Protein AF-A0A1F1A353-F1 (a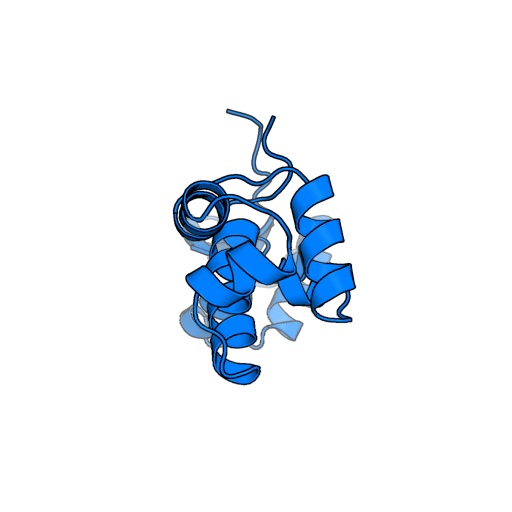fdb_monomer_lite)

Foldseek 3Di:
DAPADQLLLVQLLVLVVVLCVVVVHDLVRVCVVLVHDSVVSVCSNPPSGDDVVVLVSVCVVSVHDSCSNRPDCLQFWKKFKFFQNHTDDIGGLVVVCVVVVHDSVLVVVQQVCVVVVHHSDRMHIGTDDPDDD

Secondary structure (DSSP, 8-state):
--SS-HHHHHHHHHHHHHHHHHTT--HHHHHHHTT--HHHHHHHHH-S---HHHHHHHHHHHT--HHHHH--TTTS-EEEEEETTEEEEEEEHHHHHHHHT--HHHHHHHHHHHHTT--BTTEEEEE------

pLDDT: mean 91.04, std 9.29, range [36.81, 97.56]

Structure (mmCIF, N/CA/C/O backbone):
data_AF-A0A1F1A353-F1
#
_entry.id   AF-A0A1F1A353-F1
#
loop_
_atom_site.group_PDB
_atom_site.id
_atom_site.type_symbol
_atom_site.label_atom_id
_atom_site.label_alt_id
_atom_site.label_comp_id
_atom_site.label_asym_id
_atom_site.label_entity_id
_atom_site.label_seq_id
_atom_site.pdbx_PDB_ins_code
_atom_site.Cartn_x
_atom_site.Cartn_y
_atom_site.Cartn_z
_atom_site.occupancy
_atom_site.B_iso_or_equiv
_atom_site.auth_seq_id
_atom_site.auth_comp_id
_atom_site.auth_asym_id
_atom_site.auth_atom_id
_atom_site.pdbx_PDB_model_num
ATOM 1 N N . MET A 1 1 ? 13.905 0.702 11.437 1.00 52.75 1 MET A N 1
ATOM 2 C CA . MET A 1 1 ? 13.445 -0.251 10.413 1.00 52.75 1 MET A CA 1
ATOM 3 C C . MET A 1 1 ? 11.958 -0.010 10.235 1.00 52.75 1 MET A C 1
ATOM 5 O O . MET A 1 1 ? 11.247 -0.088 11.230 1.00 52.75 1 MET A O 1
ATOM 9 N N . ARG A 1 2 ? 11.515 0.405 9.045 1.00 66.44 2 ARG A N 1
ATOM 10 C CA . ARG A 1 2 ? 10.081 0.568 8.761 1.00 66.44 2 ARG A CA 1
ATOM 11 C C . ARG A 1 2 ? 9.497 -0.809 8.464 1.00 66.44 2 ARG A C 1
ATOM 13 O O . ARG A 1 2 ? 10.125 -1.580 7.747 1.00 66.44 2 ARG A O 1
ATOM 20 N N . HIS A 1 3 ? 8.332 -1.123 9.025 1.00 82.44 3 HIS A N 1
ATOM 21 C CA . HIS A 1 3 ? 7.685 -2.421 8.790 1.00 82.44 3 HIS A CA 1
ATOM 22 C C . HIS A 1 3 ? 6.896 -2.463 7.479 1.00 82.44 3 HIS A C 1
ATOM 24 O O . HIS A 1 3 ? 6.688 -3.539 6.923 1.00 82.44 3 HIS A O 1
ATOM 30 N N . TYR A 1 4 ? 6.479 -1.297 6.992 1.00 89.31 4 TYR A N 1
ATOM 31 C CA . TYR A 1 4 ? 5.654 -1.143 5.803 1.00 89.31 4 TYR A CA 1
ATOM 32 C C . TYR A 1 4 ? 6.266 -0.111 4.860 1.00 89.31 4 TYR A C 1
ATOM 34 O O . TYR A 1 4 ? 6.910 0.846 5.303 1.00 89.31 4 TYR A O 1
ATOM 42 N N . THR A 1 5 ? 6.050 -0.298 3.558 1.00 90.31 5 THR A N 1
ATOM 43 C CA . THR A 1 5 ? 6.514 0.660 2.547 1.00 90.31 5 THR A CA 1
ATOM 44 C C . THR A 1 5 ? 5.731 1.964 2.632 1.00 90.31 5 THR A C 1
ATOM 46 O O . THR A 1 5 ? 4.629 2.027 3.194 1.00 90.31 5 THR A O 1
ATOM 49 N N . LYS A 1 6 ? 6.254 3.019 2.003 1.00 90.25 6 LYS A N 1
ATOM 50 C CA . LYS A 1 6 ? 5.532 4.295 1.919 1.00 90.25 6 LYS A CA 1
ATOM 51 C C . LYS A 1 6 ? 4.145 4.122 1.285 1.00 90.25 6 LYS A C 1
ATOM 53 O O . LYS A 1 6 ? 3.163 4.639 1.812 1.00 90.25 6 LYS A O 1
ATOM 58 N N . ASN A 1 7 ? 4.049 3.353 0.201 1.00 91.19 7 ASN A N 1
ATOM 59 C CA . ASN A 1 7 ? 2.780 3.136 -0.499 1.00 91.19 7 ASN A CA 1
ATOM 60 C C . ASN A 1 7 ? 1.769 2.361 0.361 1.00 91.19 7 ASN A C 1
ATOM 62 O O . ASN A 1 7 ? 0.574 2.656 0.312 1.00 91.19 7 ASN A O 1
ATOM 66 N N . GLN A 1 8 ? 2.230 1.419 1.191 1.00 93.94 8 GLN A N 1
ATOM 67 C CA . GLN A 1 8 ? 1.366 0.750 2.168 1.00 93.94 8 GLN A CA 1
ATOM 68 C C . GLN A 1 8 ? 0.873 1.716 3.249 1.00 93.94 8 GLN A C 1
ATOM 70 O O . GLN A 1 8 ? -0.298 1.670 3.612 1.00 93.94 8 GLN A O 1
ATOM 75 N N . MET A 1 9 ? 1.719 2.632 3.728 1.00 94.69 9 MET A N 1
ATOM 76 C CA . MET A 1 9 ? 1.309 3.653 4.700 1.00 94.69 9 MET A CA 1
ATOM 77 C C . MET A 1 9 ? 0.346 4.690 4.105 1.00 94.69 9 MET A C 1
ATOM 79 O O . MET A 1 9 ? -0.583 5.138 4.779 1.00 94.69 9 MET A O 1
ATOM 83 N N . ASP A 1 10 ? 0.512 5.053 2.834 1.00 93.38 10 ASP A N 1
ATOM 84 C CA . ASP A 1 10 ? -0.426 5.915 2.110 1.00 93.38 10 ASP A CA 1
ATOM 85 C C . ASP A 1 10 ? -1.792 5.233 1.954 1.00 93.38 10 ASP A C 1
ATOM 87 O O . ASP A 1 10 ? -2.824 5.835 2.274 1.00 93.38 10 ASP A O 1
ATOM 91 N N . HIS A 1 11 ? -1.801 3.959 1.544 1.00 95.12 11 HIS A N 1
ATOM 92 C CA . HIS A 1 11 ? -3.015 3.142 1.458 1.00 95.12 11 HIS A CA 1
ATOM 93 C C . HIS A 1 11 ? -3.683 2.991 2.828 1.00 95.12 11 HIS A C 1
ATOM 95 O O . HIS A 1 11 ? -4.873 3.271 2.960 1.00 95.12 11 HIS A O 1
ATOM 101 N N . PHE A 1 12 ? -2.917 2.635 3.860 1.00 96.94 12 PHE A N 1
ATOM 102 C CA . PHE A 1 12 ? -3.386 2.477 5.236 1.00 96.94 12 PHE A CA 1
ATOM 103 C C . PHE A 1 12 ? -4.136 3.706 5.744 1.00 96.94 12 PHE A C 1
ATOM 105 O O . PHE A 1 12 ? -5.266 3.597 6.223 1.00 96.94 12 PHE A O 1
ATOM 112 N N . ARG A 1 13 ? -3.547 4.897 5.605 1.00 95.62 13 ARG A N 1
ATOM 113 C CA . ARG A 1 13 ? -4.150 6.143 6.100 1.00 95.62 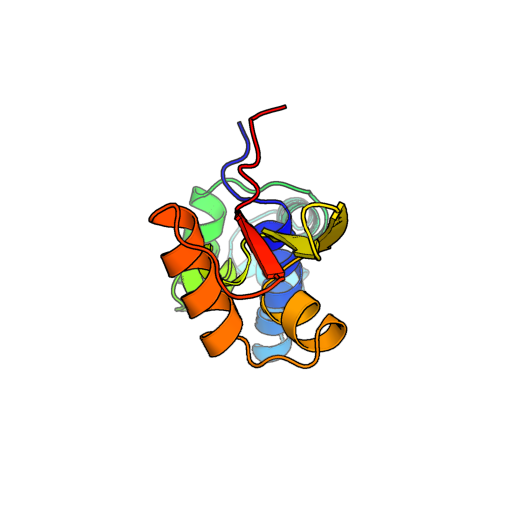13 ARG A CA 1
ATOM 114 C C . ARG A 1 13 ? -5.460 6.471 5.397 1.00 95.62 13 ARG A C 1
ATOM 116 O O . ARG A 1 13 ? -6.380 6.989 6.036 1.00 95.62 13 ARG A O 1
ATOM 123 N N . GLN A 1 14 ? -5.557 6.192 4.098 1.00 95.00 14 GLN A N 1
ATOM 124 C CA . GLN A 1 14 ? -6.798 6.360 3.341 1.00 95.00 14 GLN A CA 1
ATOM 125 C C . GLN A 1 14 ? -7.839 5.323 3.766 1.00 95.00 14 GLN A C 1
ATOM 127 O O . GLN A 1 14 ? -8.977 5.676 4.076 1.00 95.00 14 GLN A O 1
ATOM 132 N N . GLN A 1 15 ? -7.437 4.057 3.848 1.00 96.88 15 GLN A N 1
ATOM 133 C CA . GLN A 1 15 ? -8.332 2.956 4.163 1.00 96.88 15 GLN A CA 1
ATOM 134 C C . GLN A 1 15 ? -8.875 3.039 5.591 1.00 96.88 15 GLN A C 1
ATOM 136 O O . GLN A 1 15 ? -10.073 2.849 5.798 1.00 96.88 15 GLN A O 1
ATOM 141 N N . LEU A 1 16 ? -8.044 3.399 6.572 1.00 96.38 16 LEU A N 1
ATOM 142 C CA . LEU A 1 16 ? -8.478 3.621 7.951 1.00 96.38 16 LEU A CA 1
ATOM 143 C C . LEU A 1 16 ? -9.552 4.714 8.025 1.00 96.38 16 LEU A C 1
ATOM 145 O O . LEU A 1 16 ? -10.566 4.544 8.700 1.00 96.38 16 LEU A O 1
ATOM 149 N N . GLN A 1 17 ? -9.374 5.819 7.295 1.00 94.94 17 GLN A N 1
ATOM 150 C CA . GLN A 1 17 ? -10.379 6.883 7.238 1.00 94.94 17 GLN A CA 1
ATOM 151 C C . GLN A 1 17 ? -11.691 6.402 6.607 1.00 94.94 17 GLN A C 1
ATOM 153 O O . GLN A 1 17 ? -12.761 6.714 7.130 1.00 94.94 17 GLN A O 1
ATOM 158 N N . LEU A 1 18 ? -11.627 5.608 5.536 1.00 95.88 18 LEU A N 1
ATOM 159 C CA . LEU A 1 18 ? -12.817 5.024 4.912 1.00 95.88 18 LEU A CA 1
ATOM 160 C C . LEU A 1 18 ? -13.541 4.047 5.845 1.00 95.88 18 LEU A C 1
ATOM 162 O O . LEU A 1 18 ? -14.767 4.067 5.896 1.00 95.88 18 LEU A O 1
ATOM 166 N N . LEU A 1 19 ? -12.817 3.231 6.613 1.00 96.25 19 LEU A N 1
ATOM 167 C CA . LEU A 1 19 ? -13.404 2.298 7.581 1.00 96.25 19 LEU A CA 1
ATOM 168 C C . LEU A 1 19 ? -14.107 3.027 8.730 1.00 96.25 19 LEU A C 1
ATOM 170 O O . LEU A 1 19 ? -15.226 2.666 9.096 1.00 96.25 19 LEU A O 1
ATOM 174 N N . ILE A 1 20 ? -13.479 4.081 9.263 1.00 94.06 20 ILE A N 1
ATOM 175 C CA . ILE A 1 20 ? -14.071 4.950 10.289 1.00 94.06 20 ILE A CA 1
ATOM 176 C C . ILE A 1 20 ? -15.384 5.552 9.771 1.00 94.06 20 ILE A C 1
ATOM 178 O O . ILE A 1 20 ? -16.427 5.403 10.410 1.00 94.06 20 ILE A O 1
ATOM 182 N N . LEU A 1 21 ? -15.346 6.163 8.582 1.00 95.31 21 LEU A N 1
ATOM 183 C CA . LEU A 1 21 ? -16.520 6.769 7.950 1.00 95.31 21 LEU A CA 1
ATOM 184 C C . LEU A 1 21 ? -17.605 5.731 7.634 1.00 95.31 21 LEU A C 1
ATOM 186 O O . LEU A 1 21 ? -18.776 5.964 7.918 1.00 95.31 21 LEU A O 1
ATOM 190 N N . GLY A 1 22 ? -17.228 4.568 7.099 1.00 94.81 22 GLY A N 1
ATOM 191 C CA . GLY A 1 22 ? -18.150 3.493 6.727 1.00 94.81 22 GLY A CA 1
ATOM 192 C C . GLY A 1 22 ? -18.878 2.864 7.918 1.00 94.81 22 GLY A C 1
ATOM 193 O O . GLY A 1 22 ? -19.989 2.364 7.763 1.00 94.81 22 GLY A O 1
ATOM 194 N N . LYS A 1 23 ? -18.289 2.923 9.118 1.00 93.31 23 LYS A N 1
ATOM 195 C CA . LYS A 1 23 ? -18.935 2.518 10.377 1.00 93.31 23 LYS A CA 1
ATOM 196 C C . LYS A 1 23 ? -19.693 3.662 11.064 1.00 93.31 23 LYS A C 1
ATOM 198 O O . LYS A 1 23 ? -20.260 3.439 12.129 1.00 93.31 23 LYS A O 1
ATOM 203 N N . GLY A 1 24 ? -19.702 4.865 10.485 1.00 94.56 24 GLY A N 1
ATOM 204 C CA . GLY A 1 24 ? -20.325 6.049 11.080 1.00 94.56 24 GLY A CA 1
ATOM 205 C C . GLY A 1 24 ? -19.630 6.529 12.356 1.00 94.56 24 GLY A C 1
ATOM 206 O O . GLY A 1 24 ? -20.274 7.147 13.197 1.00 94.56 24 GLY A O 1
ATOM 207 N N . LEU A 1 25 ? -18.3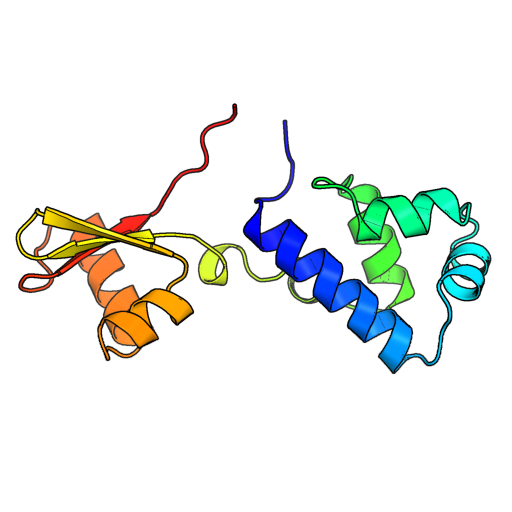41 6.219 12.521 1.00 94.62 25 LEU A N 1
ATOM 208 C CA . LEU A 1 25 ? -17.570 6.565 13.710 1.00 94.62 25 LEU A CA 1
ATOM 209 C C . LEU A 1 25 ? -16.851 7.902 13.533 1.00 94.62 25 LEU A C 1
ATOM 211 O O . LEU A 1 25 ? -16.401 8.272 12.449 1.00 94.62 25 LEU A O 1
ATOM 215 N N . THR A 1 26 ? -16.642 8.591 14.643 1.00 92.81 26 THR A N 1
ATOM 216 C CA . THR A 1 26 ? -15.646 9.653 14.775 1.00 92.81 26 THR A CA 1
ATOM 217 C C . THR A 1 26 ? -14.311 9.081 15.261 1.00 92.81 26 THR A C 1
ATOM 219 O O . THR A 1 26 ? -14.243 8.005 15.858 1.00 92.81 26 THR A O 1
ATOM 222 N N . ARG A 1 27 ? -13.213 9.830 15.084 1.00 90.06 27 ARG A N 1
ATOM 223 C CA . ARG A 1 27 ? -11.892 9.447 15.635 1.00 90.06 27 ARG A CA 1
ATOM 224 C C . ARG A 1 27 ? -11.922 9.274 17.158 1.00 90.06 27 ARG A C 1
ATOM 226 O O . ARG A 1 27 ? -11.246 8.404 17.695 1.00 90.06 27 ARG A O 1
ATOM 233 N N . LYS A 1 28 ? -12.731 10.086 17.841 1.00 92.88 28 LYS A N 1
ATOM 234 C CA . LYS A 1 28 ? -12.920 10.039 19.293 1.00 92.88 28 LYS A CA 1
ATOM 235 C C . LYS A 1 28 ? -13.651 8.778 19.744 1.00 92.88 28 LYS A C 1
ATOM 237 O O . LYS A 1 28 ? -13.280 8.180 20.749 1.00 92.88 28 LYS A O 1
ATOM 242 N N . GLU A 1 29 ? -14.673 8.362 19.006 1.00 95.12 29 GLU A N 1
ATOM 243 C CA . GLU A 1 29 ? -15.363 7.096 19.271 1.00 95.12 29 GLU A CA 1
ATOM 244 C C . GLU A 1 29 ? -14.453 5.904 19.001 1.00 95.12 29 GLU A C 1
ATOM 246 O O . GLU A 1 29 ? -14.392 5.008 19.833 1.00 95.12 29 GLU A O 1
ATOM 251 N N . LEU A 1 30 ? -13.667 5.932 17.918 1.00 95.12 30 LEU A N 1
ATOM 252 C CA . LEU A 1 30 ? -12.665 4.896 17.669 1.00 95.12 30 LEU A CA 1
ATOM 253 C C . LEU A 1 30 ? -11.653 4.801 18.822 1.00 95.12 30 LEU A C 1
ATOM 255 O O . LEU A 1 30 ? -11.387 3.711 19.317 1.00 95.12 30 LEU A O 1
ATOM 259 N N . SER A 1 31 ? -11.136 5.941 19.288 1.00 95.38 31 SER A N 1
ATOM 260 C CA . SER A 1 31 ? -10.243 6.017 20.451 1.00 95.38 31 SER A CA 1
ATOM 261 C C . SER A 1 31 ? -10.860 5.358 21.689 1.00 95.38 31 SER A C 1
ATOM 263 O O . SER A 1 31 ? -10.216 4.519 22.316 1.00 95.38 31 SER A O 1
ATOM 265 N N . ARG A 1 32 ? -12.119 5.675 22.014 1.00 95.81 32 ARG A N 1
ATOM 266 C CA . ARG A 1 32 ? -12.829 5.063 23.149 1.00 95.81 32 ARG A CA 1
ATOM 267 C C . ARG A 1 32 ? -13.020 3.561 22.973 1.00 95.81 32 ARG A C 1
ATOM 269 O O . ARG A 1 32 ? -12.788 2.821 23.922 1.00 95.81 32 ARG A O 1
ATOM 276 N N . ASN A 1 33 ? -13.414 3.123 21.781 1.00 95.00 33 ASN A N 1
ATOM 277 C CA . ASN A 1 33 ? -13.706 1.718 21.502 1.00 95.00 33 ASN A CA 1
ATOM 278 C C . ASN A 1 33 ? -12.449 0.840 21.538 1.00 95.00 33 ASN A C 1
ATOM 280 O O . ASN A 1 33 ? -12.525 -0.314 21.943 1.00 95.00 33 ASN A O 1
ATOM 284 N N . LEU A 1 34 ? -11.298 1.397 21.1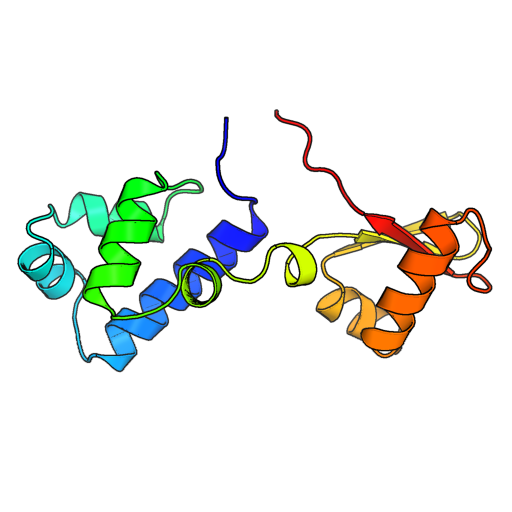57 1.00 94.94 34 LEU A N 1
ATOM 285 C CA . LEU A 1 34 ? -9.998 0.728 21.234 1.00 94.94 34 LEU A CA 1
ATOM 286 C C . LEU A 1 34 ? -9.298 0.922 22.589 1.00 94.94 34 LEU A C 1
ATOM 288 O O . LEU A 1 34 ? -8.190 0.437 22.785 1.00 94.94 34 LEU A O 1
ATOM 292 N N . TYR A 1 35 ? -9.900 1.660 23.530 1.00 94.69 35 TYR A N 1
ATOM 293 C CA . TYR A 1 35 ? -9.253 2.055 24.788 1.00 94.69 35 TYR A CA 1
ATOM 294 C C . TYR A 1 35 ? -7.881 2.730 24.569 1.00 94.69 35 TYR A C 1
ATOM 296 O O . TYR A 1 35 ? -6.937 2.558 25.345 1.00 94.69 35 TYR A O 1
ATOM 304 N N . ARG A 1 36 ? -7.768 3.523 23.496 1.00 93.62 36 ARG A N 1
ATOM 305 C CA . ARG A 1 36 ? -6.572 4.293 23.122 1.00 93.62 36 ARG A CA 1
ATOM 306 C C . ARG A 1 36 ? -6.800 5.782 23.320 1.00 93.62 36 ARG A C 1
ATOM 308 O O . ARG A 1 36 ? -7.929 6.259 23.277 1.00 93.62 36 ARG A O 1
ATOM 315 N N . GLY A 1 37 ? -5.723 6.544 23.493 1.00 92.56 37 GLY A N 1
ATOM 316 C CA . GLY A 1 37 ? -5.806 8.005 23.491 1.00 92.56 37 GLY A CA 1
ATOM 317 C C . GLY A 1 37 ? -6.145 8.549 22.100 1.00 92.56 37 GLY A C 1
ATOM 318 O O . GLY A 1 37 ? -5.733 7.978 21.091 1.00 92.56 37 GLY A O 1
ATOM 319 N N . GLU A 1 38 ? -6.840 9.689 22.033 1.00 90.44 38 GLU A N 1
ATOM 320 C CA . GLU A 1 38 ? -7.135 10.369 20.757 1.00 90.44 38 GLU A CA 1
ATOM 321 C C . GLU A 1 38 ? -5.847 10.688 19.972 1.00 90.44 38 GLU A C 1
ATOM 323 O O . GLU A 1 38 ? -5.825 10.591 18.745 1.00 90.44 38 GLU A O 1
ATOM 328 N N . GLN A 1 39 ? -4.749 10.969 20.686 1.00 92.81 39 GLN A N 1
ATOM 329 C CA . GLN A 1 39 ? -3.425 11.174 20.100 1.00 92.81 39 GLN A CA 1
ATOM 330 C C . GLN A 1 39 ? -2.937 9.947 19.320 1.00 92.81 39 GLN A C 1
ATOM 332 O O . GLN A 1 39 ? -2.402 10.102 18.232 1.00 92.81 39 GLN A O 1
ATOM 337 N N . THR A 1 40 ? -3.151 8.729 19.821 1.00 93.44 40 THR A N 1
ATOM 338 C CA . THR A 1 40 ? -2.739 7.500 19.124 1.00 93.44 40 THR A CA 1
ATOM 339 C C . THR A 1 40 ? -3.460 7.357 17.784 1.00 93.44 40 THR A C 1
ATOM 341 O O . THR A 1 40 ? -2.830 7.072 16.770 1.00 93.44 40 THR A O 1
ATOM 344 N N . ILE A 1 41 ? -4.768 7.637 17.755 1.00 92.94 41 ILE A N 1
ATOM 345 C CA . ILE A 1 41 ? -5.553 7.610 16.513 1.00 92.94 41 ILE A CA 1
ATOM 346 C C . ILE A 1 41 ? -5.062 8.683 15.539 1.00 92.94 41 ILE A C 1
ATOM 348 O O . ILE A 1 41 ? -4.936 8.432 14.342 1.00 92.94 41 ILE A O 1
ATOM 352 N N . GLN A 1 42 ? -4.771 9.883 16.048 1.00 91.94 42 GLN A N 1
ATOM 353 C CA . GLN A 1 42 ? -4.217 10.962 15.238 1.00 91.94 42 GLN A CA 1
ATOM 354 C C . GLN A 1 42 ? -2.871 10.558 14.625 1.00 91.94 42 GLN A C 1
ATOM 356 O O . GLN A 1 42 ? -2.660 10.771 13.435 1.00 91.94 42 GLN A O 1
ATOM 361 N N . GLU A 1 43 ? -1.997 9.929 15.408 1.00 93.56 43 GLU A N 1
ATOM 362 C CA . GLU A 1 43 ? -0.695 9.458 14.948 1.00 93.56 43 GLU A CA 1
ATOM 363 C C . GLU A 1 43 ? -0.806 8.419 13.836 1.00 93.56 43 GLU A C 1
ATOM 365 O O . GLU A 1 43 ? -0.095 8.551 12.844 1.00 93.56 43 GLU A O 1
ATOM 370 N N . TRP A 1 44 ? -1.723 7.453 13.934 1.00 94.25 44 TRP A N 1
ATOM 371 C CA . TRP A 1 44 ? -1.964 6.488 12.853 1.00 94.25 44 TRP A CA 1
ATOM 372 C C . TRP A 1 44 ? -2.375 7.163 11.540 1.00 94.25 44 TRP A C 1
ATOM 374 O O . TRP A 1 44 ? -2.036 6.688 10.463 1.00 94.25 44 TRP A O 1
ATOM 384 N N . ILE A 1 45 ? -3.077 8.296 11.606 1.00 90.44 45 ILE A N 1
ATOM 385 C CA . ILE A 1 45 ? -3.539 9.022 10.415 1.00 90.44 45 ILE A CA 1
ATOM 386 C C . ILE A 1 45 ? -2.450 9.940 9.841 1.00 90.44 45 ILE A C 1
ATOM 388 O O . ILE A 1 45 ? -2.519 10.299 8.666 1.00 90.44 45 ILE A O 1
ATOM 392 N N . THR A 1 46 ? -1.453 10.346 10.630 1.00 89.88 46 THR A N 1
ATOM 393 C CA . THR A 1 46 ? -0.465 11.350 10.196 1.00 89.88 46 THR A CA 1
ATOM 394 C C . THR A 1 46 ? 0.958 10.845 10.050 1.00 89.88 46 THR A C 1
ATOM 396 O O . THR A 1 46 ? 1.703 11.449 9.287 1.00 89.88 46 THR A O 1
ATOM 399 N N . LYS A 1 47 ? 1.365 9.811 10.791 1.00 90.75 47 LYS A N 1
ATOM 400 C CA . LYS A 1 47 ? 2.745 9.317 10.767 1.00 90.75 47 LYS A CA 1
ATOM 401 C C . LYS A 1 47 ? 2.998 8.432 9.547 1.00 90.75 47 LYS A C 1
ATOM 403 O O . LYS A 1 47 ? 2.092 7.784 9.029 1.00 90.75 47 LYS A O 1
ATOM 408 N N . ASP A 1 48 ? 4.267 8.385 9.152 1.00 88.38 48 ASP A N 1
ATOM 409 C CA . ASP A 1 48 ? 4.768 7.585 8.029 1.00 88.38 48 ASP A CA 1
ATOM 410 C C . ASP A 1 48 ? 5.118 6.140 8.424 1.00 88.38 48 ASP A C 1
ATOM 412 O O . ASP A 1 48 ? 5.724 5.421 7.635 1.00 88.38 48 ASP A O 1
ATOM 416 N N . ASP A 1 49 ? 4.796 5.722 9.651 1.00 90.62 49 ASP A N 1
ATOM 417 C CA . ASP A 1 49 ? 5.024 4.360 10.133 1.00 90.62 49 ASP A CA 1
ATOM 418 C C . ASP A 1 49 ? 3.992 3.976 11.202 1.00 90.62 49 ASP A C 1
ATOM 420 O O . ASP A 1 49 ? 3.421 4.837 11.886 1.00 90.62 49 ASP A O 1
ATOM 424 N N . ILE A 1 50 ? 3.771 2.673 11.358 1.00 93.44 50 ILE A N 1
ATOM 425 C CA . ILE A 1 50 ? 2.885 2.087 12.360 1.00 93.44 50 ILE A CA 1
ATOM 426 C C . ILE A 1 50 ? 3.432 0.737 12.827 1.00 93.44 50 ILE A C 1
ATOM 428 O O . ILE A 1 50 ? 3.893 -0.086 12.042 1.00 93.44 50 ILE A O 1
ATOM 432 N N . ASN A 1 51 ? 3.341 0.488 14.133 1.00 92.62 51 ASN A N 1
ATOM 433 C CA . ASN A 1 51 ? 3.690 -0.815 14.687 1.00 92.62 51 ASN A CA 1
ATOM 434 C C . ASN A 1 51 ? 2.707 -1.891 14.175 1.00 92.62 51 ASN A C 1
ATOM 436 O O . ASN A 1 51 ? 1.495 -1.682 14.300 1.00 92.62 51 ASN A O 1
ATOM 440 N N . PRO A 1 52 ? 3.183 -3.047 13.674 1.00 94.06 52 PRO A N 1
ATOM 441 C CA . PRO A 1 52 ? 2.326 -4.158 13.262 1.00 94.06 52 PRO A CA 1
ATOM 442 C C . PRO A 1 52 ? 1.287 -4.594 14.305 1.00 94.06 52 PRO A C 1
ATOM 444 O O . PRO A 1 52 ? 0.180 -4.969 13.930 1.00 94.06 52 PRO A O 1
ATOM 447 N N . SER A 1 53 ? 1.576 -4.477 15.606 1.00 94.06 53 SER A N 1
ATOM 448 C CA . SER A 1 53 ? 0.594 -4.804 16.651 1.00 94.06 53 SER A CA 1
ATOM 449 C C . SER A 1 53 ? -0.648 -3.905 16.611 1.00 94.06 53 SER A C 1
ATOM 451 O O . SER A 1 53 ? -1.758 -4.378 16.840 1.00 94.06 53 SER A O 1
ATOM 453 N N . HIS A 1 54 ? -0.493 -2.624 16.266 1.00 94.88 54 HIS A N 1
ATOM 454 C CA . HIS A 1 54 ? -1.621 -1.704 16.094 1.00 94.88 54 HIS A CA 1
ATOM 455 C C . HIS A 1 54 ? -2.415 -2.006 14.819 1.00 94.88 54 HIS A C 1
ATOM 457 O O . HIS A 1 54 ? -3.626 -1.806 14.781 1.00 94.88 54 HIS A O 1
ATOM 463 N N . VAL A 1 55 ? -1.745 -2.499 13.774 1.00 96.44 55 VAL A N 1
ATOM 464 C CA . VAL A 1 55 ? -2.417 -2.950 12.549 1.00 96.44 55 VAL A CA 1
ATOM 465 C C . VAL A 1 55 ? -3.300 -4.157 12.858 1.00 96.44 55 VAL A C 1
ATOM 467 O O . VAL A 1 55 ? -4.466 -4.160 12.469 1.00 96.44 55 VAL A O 1
ATOM 470 N N . GLN A 1 56 ? -2.789 -5.131 13.616 1.00 96.62 56 GLN A N 1
ATOM 471 C CA . GLN A 1 56 ? -3.567 -6.290 14.066 1.00 96.62 56 GLN A CA 1
ATOM 472 C C . GLN A 1 56 ? -4.766 -5.877 14.928 1.00 96.62 56 GLN A C 1
ATOM 474 O O . GLN A 1 56 ? -5.883 -6.293 14.640 1.00 96.62 56 GLN A O 1
ATOM 479 N N . GLU A 1 57 ? -4.566 -4.985 15.903 1.00 96.75 57 GLU A N 1
ATOM 480 C CA . GLU A 1 57 ? -5.645 -4.434 16.741 1.00 96.75 57 GLU A CA 1
ATOM 481 C C . GLU A 1 57 ? -6.768 -3.802 15.896 1.00 96.75 57 GLU A C 1
ATOM 483 O O . GLU A 1 57 ? -7.954 -4.050 16.119 1.00 96.75 57 GLU A O 1
ATOM 488 N N . LEU A 1 58 ? -6.405 -3.011 14.882 1.00 96.94 58 LEU A N 1
ATOM 489 C CA . LEU A 1 58 ? -7.367 -2.412 13.955 1.00 96.94 58 LEU A CA 1
ATOM 490 C C . LEU A 1 58 ? -8.078 -3.467 13.097 1.00 96.94 58 LEU A C 1
ATOM 492 O O . LEU A 1 58 ? -9.288 -3.369 12.884 1.00 96.94 58 LEU A O 1
ATOM 496 N N . CYS A 1 59 ? -7.350 -4.473 12.614 1.00 97.56 59 CYS A N 1
ATOM 497 C CA . CYS A 1 59 ? -7.911 -5.574 11.834 1.00 97.56 59 CYS A CA 1
ATOM 498 C C . CYS A 1 59 ? -8.951 -6.361 12.635 1.00 97.56 59 CYS A C 1
ATOM 500 O O . CYS A 1 59 ? -10.055 -6.588 12.141 1.00 97.56 59 CYS A O 1
ATOM 502 N N . GLU A 1 60 ? -8.640 -6.700 13.886 1.00 97.44 60 GLU A N 1
ATOM 503 C CA . GLU A 1 60 ? -9.558 -7.373 14.807 1.00 97.44 60 GLU A CA 1
ATOM 504 C C . GLU A 1 60 ? -10.802 -6.523 15.077 1.00 97.44 60 GLU A C 1
ATOM 506 O O . GLU A 1 60 ? -11.925 -7.011 14.947 1.00 97.44 60 GLU A O 1
ATOM 511 N N . TYR A 1 61 ? -10.621 -5.234 15.378 1.00 96.88 61 TYR A N 1
ATOM 512 C CA . TYR A 1 61 ? -11.732 -4.324 15.652 1.00 96.88 61 TYR A CA 1
ATOM 513 C C . TYR A 1 61 ? -12.688 -4.174 14.460 1.00 96.88 61 TYR A C 1
ATOM 515 O O . TYR A 1 61 ? -13.911 -4.178 14.625 1.00 96.88 61 TYR A O 1
ATOM 523 N N . PHE A 1 62 ? -12.150 -4.034 13.246 1.00 96.44 62 PHE A N 1
ATOM 524 C CA . PHE A 1 62 ? -12.969 -3.889 12.042 1.00 96.44 62 PHE A CA 1
ATOM 525 C C . PHE A 1 62 ? -13.439 -5.228 11.456 1.00 96.44 62 PHE A C 1
ATOM 527 O O . PHE A 1 62 ? -14.343 -5.218 10.616 1.00 96.44 62 PHE A O 1
ATOM 534 N N . GLY A 1 63 ? -12.877 -6.355 11.905 1.00 96.94 63 GLY A N 1
ATOM 535 C CA . GLY A 1 63 ? -13.150 -7.690 11.375 1.00 96.94 63 GLY A CA 1
ATOM 536 C C . GLY A 1 63 ? -12.658 -7.862 9.937 1.00 96.94 63 GLY A C 1
ATOM 537 O O . GLY A 1 63 ? -13.381 -8.410 9.105 1.00 96.94 63 GLY A O 1
ATOM 538 N N . ILE A 1 64 ? -11.472 -7.336 9.624 1.00 97.25 64 ILE A N 1
ATOM 539 C CA . ILE A 1 64 ? -10.877 -7.356 8.280 1.00 97.25 64 ILE A CA 1
ATOM 540 C C . ILE A 1 64 ? -9.481 -7.972 8.304 1.00 97.25 64 ILE A C 1
ATOM 542 O O . ILE A 1 64 ? -8.817 -7.999 9.333 1.00 97.25 64 ILE A O 1
ATOM 546 N N . GLU A 1 65 ? -9.017 -8.431 7.148 1.00 96.25 65 GLU A N 1
ATOM 547 C CA . GLU A 1 65 ? -7.643 -8.900 6.982 1.00 96.25 65 GLU A CA 1
ATOM 548 C C . GLU A 1 65 ? -6.658 -7.730 6.850 1.00 96.25 65 GLU A C 1
ATOM 550 O O . GLU A 1 65 ? -6.979 -6.690 6.265 1.00 96.25 65 GLU A O 1
ATOM 555 N N . GLU A 1 66 ? -5.416 -7.936 7.294 1.00 95.31 66 GLU A N 1
ATOM 556 C CA . GLU A 1 66 ? -4.331 -6.951 7.186 1.00 95.31 66 GLU A CA 1
ATOM 557 C C . GLU A 1 66 ? -4.139 -6.452 5.753 1.00 95.31 66 GLU A C 1
ATOM 559 O O . GLU A 1 66 ? -3.994 -5.255 5.524 1.00 95.31 66 GLU A O 1
ATOM 564 N N . LYS A 1 67 ? -4.239 -7.347 4.767 1.00 94.81 67 LYS A N 1
ATOM 565 C CA . LYS A 1 67 ? -4.107 -7.009 3.345 1.00 94.81 67 LYS A CA 1
ATOM 566 C C . LYS A 1 67 ? -5.163 -6.008 2.860 1.00 94.81 67 LYS A C 1
ATOM 568 O O . LYS A 1 67 ? -4.901 -5.248 1.932 1.00 94.81 67 LYS A O 1
ATOM 573 N N . ILE A 1 68 ? -6.348 -5.982 3.475 1.00 95.88 68 ILE A N 1
ATOM 574 C CA . ILE A 1 68 ? -7.382 -4.983 3.172 1.00 95.88 68 ILE A CA 1
ATOM 575 C C . ILE A 1 68 ? -6.975 -3.624 3.739 1.00 95.88 68 ILE A C 1
ATOM 577 O O . ILE A 1 68 ? -7.109 -2.610 3.053 1.00 95.88 68 ILE A O 1
ATOM 581 N N . LEU A 1 69 ? -6.464 -3.615 4.971 1.00 96.75 69 LEU A N 1
ATOM 582 C CA . LEU A 1 69 ? -6.091 -2.406 5.693 1.00 96.75 69 LEU A CA 1
ATOM 583 C C . LEU A 1 69 ? -4.800 -1.769 5.160 1.00 96.75 69 LEU A C 1
ATOM 585 O O . LEU A 1 69 ? -4.785 -0.569 4.913 1.00 96.75 69 LEU A O 1
ATOM 589 N N . MET A 1 70 ? -3.748 -2.559 4.950 1.00 95.75 70 MET A N 1
ATOM 590 C CA . MET A 1 70 ? -2.420 -2.109 4.505 1.00 95.75 70 MET A CA 1
ATOM 591 C C . MET A 1 70 ? -2.249 -2.125 2.983 1.00 95.75 70 MET A C 1
ATOM 593 O O . MET A 1 70 ? -1.329 -1.502 2.456 1.00 95.75 70 MET A O 1
ATOM 597 N N . GLY A 1 71 ? -3.132 -2.826 2.271 1.00 94.06 71 GLY A N 1
ATOM 598 C CA . GLY A 1 71 ? -3.016 -3.055 0.837 1.00 94.06 71 GLY A CA 1
ATOM 599 C C . GLY A 1 71 ? -2.053 -4.193 0.490 1.00 94.06 71 GLY A C 1
ATOM 600 O O . GLY A 1 71 ? -1.280 -4.679 1.315 1.00 94.06 71 GLY A O 1
ATOM 601 N N . ASP A 1 72 ? -2.121 -4.646 -0.761 1.00 90.56 72 ASP A N 1
ATOM 602 C CA . ASP A 1 72 ? -1.275 -5.725 -1.273 1.00 90.56 72 ASP A CA 1
ATOM 603 C C . ASP A 1 72 ? 0.132 -5.194 -1.619 1.00 90.56 72 ASP A C 1
ATOM 605 O O . ASP A 1 72 ? 0.239 -4.342 -2.511 1.00 90.56 72 ASP A O 1
ATOM 609 N N . PRO A 1 73 ? 1.209 -5.703 -0.986 1.00 87.81 73 PRO A N 1
ATOM 610 C CA . PRO A 1 73 ? 2.577 -5.276 -1.274 1.00 87.81 73 PRO A CA 1
ATOM 611 C C . PRO A 1 73 ? 2.988 -5.442 -2.740 1.00 87.81 73 PRO A C 1
ATOM 613 O O . PRO A 1 73 ? 3.809 -4.673 -3.232 1.00 87.81 73 PRO A O 1
ATOM 616 N N . GLU A 1 74 ? 2.450 -6.434 -3.454 1.00 84.25 74 GLU A N 1
ATOM 617 C CA . GLU A 1 74 ? 2.758 -6.643 -4.873 1.00 84.25 74 GLU A CA 1
ATOM 618 C C . GLU A 1 74 ? 2.051 -5.623 -5.767 1.00 84.25 74 GLU A C 1
ATOM 620 O O . GLU A 1 74 ? 2.593 -5.198 -6.785 1.00 84.25 74 GLU A O 1
ATOM 625 N N . ILE A 1 75 ? 0.834 -5.217 -5.398 1.00 86.69 75 ILE A N 1
ATOM 626 C CA . ILE A 1 75 ? 0.061 -4.228 -6.162 1.00 86.69 75 ILE A CA 1
ATOM 627 C C . ILE A 1 75 ? 0.602 -2.819 -5.912 1.00 86.69 75 ILE A C 1
ATOM 629 O O . ILE A 1 75 ? 0.634 -2.004 -6.835 1.00 86.69 75 ILE A O 1
ATOM 633 N N . LEU A 1 76 ? 1.014 -2.546 -4.674 1.00 91.69 76 LEU A N 1
ATOM 634 C CA . LEU A 1 76 ? 1.543 -1.256 -4.236 1.00 91.69 76 LEU A CA 1
ATOM 635 C C . LEU A 1 76 ? 3.053 -1.107 -4.466 1.00 91.69 76 LEU A C 1
ATOM 637 O O . LEU A 1 76 ? 3.605 -0.050 -4.165 1.00 91.69 76 LEU A O 1
ATOM 641 N N . ALA A 1 77 ? 3.726 -2.135 -4.989 1.00 91.69 77 ALA A N 1
ATOM 642 C CA . ALA A 1 77 ? 5.134 -2.050 -5.343 1.00 91.69 77 ALA A CA 1
ATOM 643 C C . ALA A 1 77 ? 5.362 -1.024 -6.460 1.00 91.69 77 ALA A C 1
ATOM 645 O O . ALA A 1 77 ? 4.643 -1.003 -7.465 1.00 91.69 77 ALA A O 1
ATOM 646 N N . ASP A 1 78 ? 6.412 -0.224 -6.296 1.00 93.44 78 ASP A N 1
ATOM 647 C CA . ASP A 1 78 ? 6.887 0.670 -7.340 1.00 93.44 78 ASP A CA 1
ATOM 648 C C . ASP A 1 78 ? 7.831 -0.047 -8.299 1.00 93.44 78 ASP A C 1
ATOM 650 O O . ASP A 1 78 ? 8.622 -0.921 -7.930 1.00 93.44 78 ASP A O 1
ATOM 654 N N . TYR A 1 79 ? 7.759 0.373 -9.557 1.00 93.88 79 TYR A N 1
ATOM 655 C CA . TYR A 1 79 ? 8.609 -0.111 -10.627 1.00 93.88 79 TYR A CA 1
ATOM 656 C C . TYR A 1 79 ? 9.215 1.070 -11.372 1.00 93.88 79 TYR A C 1
ATOM 658 O O . TYR A 1 79 ? 8.532 2.045 -11.692 1.00 93.88 79 TYR A O 1
ATOM 666 N N . LYS A 1 80 ? 10.506 0.967 -11.683 1.00 95.44 80 LYS A N 1
ATOM 667 C CA . LYS A 1 80 ? 11.173 1.857 -12.630 1.00 95.44 80 LYS A CA 1
ATOM 668 C C . LYS A 1 80 ? 10.801 1.415 -14.037 1.00 95.44 80 LYS A C 1
ATOM 670 O O . LYS A 1 80 ? 11.000 0.255 -14.394 1.00 95.44 80 LYS A O 1
ATOM 675 N N . LEU A 1 81 ? 10.279 2.341 -14.827 1.00 95.50 81 LEU A N 1
ATOM 676 C CA . LEU A 1 81 ? 9.971 2.143 -16.234 1.00 95.50 81 LEU A CA 1
ATOM 677 C C . LEU A 1 81 ? 11.109 2.685 -17.095 1.00 95.50 81 LEU A C 1
ATOM 679 O O . LEU A 1 81 ? 11.495 3.851 -16.977 1.00 95.50 81 LEU A O 1
ATOM 683 N N . TYR A 1 82 ? 11.573 1.854 -18.018 1.00 94.56 82 TYR A N 1
ATOM 684 C CA . TYR A 1 82 ? 12.538 2.211 -19.044 1.00 94.56 82 TYR A CA 1
ATOM 685 C C . TYR A 1 82 ? 11.946 1.968 -20.432 1.00 94.56 82 TYR A C 1
ATOM 687 O O . TYR A 1 82 ? 11.219 0.997 -20.646 1.00 94.56 82 TYR A O 1
ATOM 695 N N . ASP A 1 83 ? 12.305 2.828 -21.380 1.00 92.75 83 ASP A N 1
ATOM 696 C CA . ASP A 1 83 ? 12.058 2.647 -22.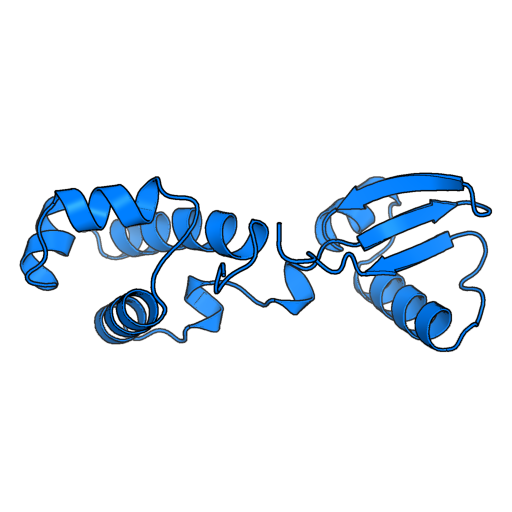810 1.00 92.75 83 ASP A CA 1
ATOM 697 C C . ASP A 1 83 ? 13.396 2.738 -23.549 1.00 92.75 83 ASP A C 1
ATOM 699 O O . ASP A 1 83 ? 14.112 3.732 -23.412 1.00 92.75 83 ASP A O 1
ATOM 703 N N . ARG A 1 84 ? 13.762 1.686 -24.292 1.00 91.06 84 ARG A N 1
ATOM 704 C CA . ARG A 1 84 ? 15.073 1.544 -24.957 1.00 91.06 84 ARG A CA 1
ATOM 705 C C . ARG A 1 84 ? 16.229 1.855 -23.998 1.00 91.06 84 ARG A C 1
ATOM 707 O O . ARG A 1 84 ? 17.082 2.690 -24.291 1.00 91.06 84 ARG A O 1
ATOM 714 N N . ASP A 1 85 ? 16.179 1.235 -22.818 1.00 89.50 85 ASP A N 1
ATOM 715 C CA . ASP A 1 85 ? 17.135 1.388 -21.708 1.00 89.50 85 ASP A CA 1
ATOM 716 C C . ASP A 1 85 ? 17.254 2.805 -21.119 1.00 89.50 85 ASP A C 1
ATOM 718 O O . ASP A 1 85 ? 18.068 3.056 -20.229 1.00 89.50 85 ASP A O 1
ATOM 722 N N . LYS A 1 86 ? 16.402 3.742 -21.543 1.00 94.19 86 LYS A N 1
ATOM 723 C CA . LYS A 1 86 ? 16.322 5.078 -20.962 1.00 94.19 86 LYS A CA 1
ATOM 724 C C . LYS A 1 86 ? 15.247 5.114 -19.884 1.00 94.19 86 LYS A C 1
ATOM 726 O O . LYS A 1 86 ? 14.091 4.803 -20.154 1.00 94.19 86 LYS A O 1
ATOM 731 N N . TYR A 1 87 ? 15.622 5.540 -18.679 1.00 95.56 87 TYR A N 1
ATOM 732 C CA . TYR A 1 87 ? 14.672 5.753 -17.588 1.00 95.56 87 TYR A CA 1
ATOM 733 C C . TYR A 1 87 ? 13.616 6.796 -17.975 1.00 95.56 87 TYR A C 1
ATOM 735 O O . TYR A 1 87 ? 13.954 7.870 -18.480 1.00 95.56 87 TYR A O 1
ATOM 743 N N . ILE A 1 88 ? 12.351 6.473 -17.711 1.00 95.25 88 ILE A N 1
ATOM 744 C CA . ILE A 1 88 ? 11.197 7.333 -17.985 1.00 95.25 88 ILE A CA 1
ATOM 745 C C . ILE A 1 88 ? 10.605 7.854 -16.677 1.00 95.25 88 ILE A C 1
ATOM 747 O O . ILE A 1 88 ? 10.546 9.064 -16.464 1.00 95.25 88 ILE A O 1
ATOM 751 N N . CYS A 1 89 ? 10.164 6.953 -15.802 1.00 95.19 89 CYS A N 1
ATOM 752 C CA . CYS A 1 89 ? 9.534 7.296 -14.530 1.00 95.19 89 CYS A CA 1
ATOM 753 C C . CYS A 1 89 ? 9.537 6.105 -13.562 1.00 95.19 89 CYS A C 1
ATOM 755 O O . CYS A 1 89 ? 9.915 4.992 -13.927 1.00 95.19 89 CYS A O 1
ATOM 757 N N . THR A 1 90 ? 9.104 6.354 -12.327 1.00 95.12 90 THR A N 1
ATOM 758 C CA . THR A 1 90 ? 8.860 5.334 -11.302 1.00 95.12 90 THR A CA 1
ATOM 759 C C . THR A 1 90 ? 7.417 5.453 -10.831 1.00 95.12 90 THR A C 1
ATOM 761 O O . THR A 1 90 ? 6.920 6.572 -10.695 1.00 95.12 90 THR A O 1
ATOM 764 N N . GLY A 1 91 ? 6.758 4.324 -10.597 1.00 93.06 91 GLY A N 1
ATOM 765 C CA . GLY A 1 91 ? 5.441 4.287 -9.967 1.00 93.06 91 GLY A CA 1
ATOM 766 C C . GLY A 1 91 ? 4.861 2.881 -9.918 1.00 93.06 91 GLY A C 1
ATOM 767 O O . GLY A 1 91 ? 5.466 1.918 -10.403 1.00 93.06 91 GLY A O 1
ATOM 768 N N . THR A 1 92 ? 3.653 2.772 -9.379 1.00 93.25 92 THR A N 1
ATOM 769 C CA . THR A 1 92 ? 2.924 1.506 -9.286 1.00 93.25 92 THR A CA 1
ATOM 770 C C . THR A 1 92 ? 2.498 1.012 -10.667 1.00 93.25 92 THR A C 1
ATOM 772 O O . THR A 1 92 ? 2.318 1.788 -11.611 1.00 93.25 92 THR A O 1
ATOM 775 N N . LEU A 1 93 ? 2.212 -0.285 -10.805 1.00 93.25 93 LEU A N 1
ATOM 776 C CA . LEU A 1 93 ? 1.710 -0.844 -12.070 1.00 93.25 93 LEU A CA 1
ATOM 777 C C . LEU A 1 93 ? 0.439 -0.161 -12.587 1.00 93.25 93 LEU A C 1
ATOM 779 O O . LEU A 1 93 ? 0.216 -0.090 -13.797 1.00 93.25 93 LEU A O 1
ATOM 783 N N . LYS A 1 94 ? -0.394 0.349 -11.679 1.00 91.50 94 LYS A N 1
ATOM 784 C CA . LYS A 1 94 ? -1.605 1.100 -12.017 1.00 91.50 94 LYS A CA 1
ATOM 785 C C . LYS A 1 94 ? -1.271 2.453 -12.645 1.00 91.50 94 LYS A C 1
ATOM 787 O O . LYS A 1 94 ? -1.930 2.870 -13.596 1.00 91.50 94 LYS A O 1
ATOM 792 N N . GLU A 1 95 ? -0.266 3.148 -12.128 1.00 93.69 95 GLU A N 1
ATOM 793 C CA . GLU A 1 95 ? 0.188 4.433 -12.666 1.00 93.69 95 GLU A CA 1
ATOM 794 C C . GLU A 1 95 ? 0.934 4.245 -13.983 1.00 93.69 95 GLU A C 1
ATOM 796 O O . GLU A 1 95 ? 0.618 4.912 -14.968 1.00 93.69 95 GLU A O 1
ATOM 801 N N . LEU A 1 96 ? 1.847 3.275 -14.043 1.00 94.56 96 LEU A N 1
ATOM 802 C CA . LEU A 1 96 ? 2.581 2.954 -15.264 1.00 94.56 96 LEU A CA 1
ATOM 803 C C . LEU A 1 96 ? 1.649 2.486 -16.384 1.00 94.56 96 LEU A C 1
ATOM 805 O O . LEU A 1 96 ? 1.854 2.846 -17.542 1.00 94.56 96 LEU A O 1
ATOM 809 N N . SER A 1 97 ? 0.588 1.746 -16.056 1.00 94.50 97 SER A N 1
ATOM 810 C CA . SER A 1 97 ? -0.463 1.376 -17.011 1.00 94.50 97 SER A CA 1
ATOM 811 C C . SER A 1 97 ? -1.104 2.607 -17.658 1.00 94.50 97 SER A C 1
ATOM 813 O O . SER A 1 97 ? -1.242 2.663 -18.880 1.00 94.50 97 SER A O 1
ATOM 815 N N . ARG A 1 98 ? -1.406 3.645 -16.868 1.00 94.12 98 ARG A N 1
ATOM 816 C CA . ARG A 1 98 ? -1.971 4.907 -17.375 1.00 94.12 98 ARG A CA 1
ATOM 817 C C . ARG A 1 98 ? -0.980 5.682 -18.240 1.00 94.12 98 ARG A C 1
ATOM 819 O O . ARG A 1 98 ? -1.384 6.231 -19.257 1.00 94.12 98 ARG A O 1
ATOM 826 N N . ILE A 1 99 ? 0.296 5.715 -17.853 1.00 92.25 99 ILE A N 1
ATOM 827 C CA . ILE A 1 99 ? 1.352 6.437 -18.584 1.00 92.25 99 ILE A CA 1
ATOM 828 C C . ILE A 1 99 ? 1.652 5.761 -19.927 1.00 92.25 99 ILE A C 1
ATOM 830 O O . ILE A 1 99 ? 1.771 6.425 -20.951 1.00 92.25 99 ILE A O 1
ATOM 834 N N . THR A 1 100 ? 1.771 4.435 -19.928 1.00 91.44 100 THR A N 1
ATOM 835 C CA . THR A 1 100 ? 2.150 3.652 -21.116 1.00 91.44 100 THR A CA 1
ATOM 836 C C . THR A 1 100 ? 0.964 3.301 -22.017 1.00 91.44 100 THR A C 1
ATOM 838 O O . THR A 1 100 ? 1.163 2.838 -23.143 1.00 91.44 100 THR A O 1
ATOM 841 N N . GLY A 1 101 ? -0.269 3.452 -21.520 1.00 93.38 101 GLY A N 1
ATOM 842 C CA . GLY A 1 101 ? -1.483 2.958 -22.171 1.00 93.38 101 GLY A CA 1
ATOM 843 C C . GLY A 1 101 ? -1.553 1.428 -22.261 1.00 93.38 101 GLY A C 1
ATOM 844 O O . GLY A 1 101 ? -2.318 0.896 -23.065 1.00 93.38 101 GLY A O 1
ATOM 845 N N . LYS A 1 102 ? -0.723 0.704 -21.499 1.00 92.62 102 LYS A N 1
ATOM 846 C CA . LYS A 1 102 ? -0.706 -0.765 -21.461 1.00 92.62 102 LYS A CA 1
ATOM 847 C C . LYS A 1 102 ? -1.520 -1.280 -20.291 1.00 92.62 102 LYS A C 1
ATOM 849 O O . LYS A 1 102 ? -1.548 -0.668 -19.230 1.00 92.62 102 LYS A O 1
ATOM 854 N N . ASP A 1 103 ? -2.144 -2.435 -20.470 1.00 92.44 103 ASP A N 1
ATOM 855 C CA . ASP A 1 103 ? -2.840 -3.114 -19.383 1.00 92.44 103 ASP A CA 1
ATOM 856 C C . ASP A 1 103 ? -1.862 -3.569 -18.283 1.00 92.44 103 ASP A C 1
ATOM 858 O O . ASP A 1 103 ? -0.732 -3.979 -18.569 1.00 92.44 103 ASP A O 1
ATOM 862 N N . SER A 1 104 ? -2.289 -3.521 -17.019 1.00 90.62 104 SER A N 1
ATOM 863 C CA . SER A 1 104 ? -1.443 -3.923 -15.891 1.00 90.62 104 SER A CA 1
ATOM 864 C C . SER A 1 104 ? -1.017 -5.394 -15.955 1.00 90.62 104 SER A C 1
ATOM 866 O O . SER A 1 104 ? 0.092 -5.704 -15.529 1.00 90.62 104 SER A O 1
ATOM 868 N N . ALA A 1 105 ? -1.832 -6.303 -16.503 1.00 91.06 105 ALA A N 1
ATOM 869 C CA . ALA A 1 105 ? -1.443 -7.703 -16.676 1.00 91.06 105 ALA A CA 1
ATOM 870 C C . ALA A 1 105 ? -0.317 -7.853 -17.709 1.00 91.06 105 ALA A C 1
ATOM 872 O O . ALA A 1 105 ? 0.599 -8.652 -17.512 1.00 91.06 105 ALA A O 1
ATOM 873 N N . LEU A 1 106 ? -0.330 -7.038 -18.769 1.00 92.62 106 LEU A N 1
ATOM 874 C CA . LEU A 1 106 ? 0.761 -7.004 -19.742 1.00 92.62 106 LEU A CA 1
ATOM 875 C C . LEU A 1 106 ? 2.055 -6.478 -19.109 1.00 92.62 106 LEU A C 1
ATOM 877 O O . LEU A 1 106 ? 3.118 -7.052 -19.323 1.00 92.62 106 LEU A O 1
ATOM 881 N N . LEU A 1 107 ? 1.968 -5.430 -18.286 1.00 93.25 107 LEU A N 1
ATOM 882 C CA . LEU A 1 107 ? 3.130 -4.921 -17.553 1.00 93.25 107 LEU A CA 1
ATOM 883 C C . LEU A 1 107 ? 3.684 -5.955 -16.558 1.00 93.25 107 LEU A C 1
ATOM 885 O O . LEU A 1 107 ? 4.898 -6.117 -16.471 1.00 93.25 107 LEU A O 1
ATOM 889 N N . LYS A 1 108 ? 2.819 -6.715 -15.870 1.00 92.00 108 LYS A N 1
ATOM 890 C CA . LYS A 1 108 ? 3.239 -7.851 -15.025 1.00 92.00 108 LYS A CA 1
ATOM 891 C C . LYS A 1 108 ? 3.967 -8.924 -15.828 1.00 92.00 108 LYS A C 1
ATOM 893 O O . LYS A 1 108 ? 4.995 -9.431 -15.391 1.00 92.00 108 LYS A O 1
ATOM 898 N N . TYR A 1 109 ? 3.461 -9.250 -17.014 1.00 92.56 109 TYR A N 1
ATOM 899 C CA . TYR A 1 109 ? 4.134 -10.184 -17.909 1.00 92.56 109 TYR A CA 1
ATOM 900 C C . TYR A 1 109 ? 5.517 -9.672 -18.339 1.00 92.56 109 TYR A C 1
ATOM 902 O O . TYR A 1 109 ? 6.471 -10.444 -18.398 1.00 92.56 109 TYR A O 1
ATOM 910 N N . TYR A 1 110 ? 5.658 -8.368 -18.588 1.00 93.81 110 TYR A N 1
ATOM 911 C CA . TYR A 1 110 ? 6.946 -7.7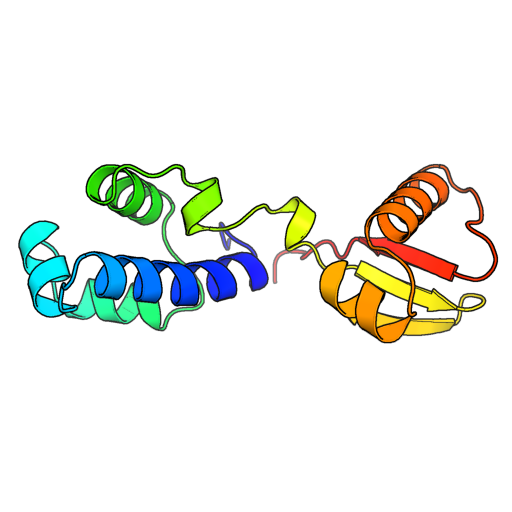64 -18.935 1.00 93.81 110 TYR A CA 1
ATOM 912 C C . TYR A 1 110 ? 7.950 -7.851 -17.790 1.00 93.81 110 TYR A C 1
ATOM 914 O O . TYR A 1 110 ? 9.081 -8.262 -18.031 1.00 93.81 110 TYR A O 1
ATOM 922 N N . ILE A 1 111 ? 7.518 -7.572 -16.557 1.00 92.44 111 ILE A N 1
ATOM 923 C CA . ILE A 1 111 ? 8.337 -7.778 -15.354 1.00 92.44 111 ILE A CA 1
ATOM 924 C C . ILE A 1 111 ? 8.842 -9.221 -15.299 1.00 92.44 111 ILE A C 1
ATOM 926 O O . ILE A 1 111 ? 10.044 -9.440 -15.200 1.00 92.44 111 ILE A O 1
ATOM 930 N N . HIS A 1 112 ? 7.949 -10.201 -15.466 1.00 92.31 112 HIS A N 1
ATOM 931 C CA . HIS A 1 112 ? 8.323 -11.616 -15.450 1.00 92.31 112 HIS A CA 1
ATOM 932 C C . HIS A 1 112 ? 9.370 -11.971 -16.521 1.00 92.31 112 HIS A C 1
ATOM 934 O O . HIS A 1 112 ? 10.297 -12.739 -16.265 1.00 92.31 112 HIS A O 1
ATOM 940 N N . LEU A 1 113 ? 9.258 -11.403 -17.727 1.00 93.12 113 LEU A N 1
ATOM 941 C CA . LEU A 1 113 ? 10.279 -11.571 -18.765 1.00 93.12 113 LEU A CA 1
ATOM 942 C C . LEU A 1 113 ? 11.604 -10.906 -18.376 1.00 93.12 113 LEU A C 1
ATOM 944 O O . LEU A 1 113 ? 12.660 -11.510 -18.565 1.00 93.12 113 LEU A O 1
ATOM 948 N N . ASN A 1 114 ? 11.562 -9.690 -17.829 1.00 91.50 114 ASN A N 1
ATOM 949 C CA . ASN A 1 114 ? 12.754 -8.954 -17.418 1.00 91.50 114 ASN A CA 1
ATOM 950 C C . ASN A 1 114 ? 13.508 -9.669 -16.283 1.00 91.50 114 ASN A C 1
ATOM 952 O O . ASN A 1 114 ? 14.733 -9.752 -16.342 1.00 91.50 114 ASN A O 1
ATOM 956 N N . GLU A 1 115 ? 12.799 -10.265 -15.322 1.00 89.81 115 GLU A N 1
ATOM 957 C CA . GLU A 1 115 ? 13.371 -11.101 -14.253 1.00 89.81 115 GLU A CA 1
ATOM 958 C C . GLU A 1 115 ? 14.081 -12.352 -14.797 1.00 89.81 115 GLU A C 1
ATOM 960 O O . GLU A 1 115 ? 15.057 -12.822 -14.218 1.00 89.81 115 GLU A O 1
ATOM 965 N N . GLN A 1 116 ? 13.644 -12.864 -15.951 1.00 91.75 116 GLN A N 1
ATOM 966 C CA . GLN A 1 116 ? 14.299 -13.963 -16.671 1.00 91.75 116 GLN A CA 1
ATOM 967 C C . GLN A 1 116 ? 15.443 -13.498 -17.591 1.00 91.75 116 GLN A C 1
ATOM 969 O O . GLN A 1 116 ? 15.976 -14.300 -18.359 1.00 91.75 116 GLN A O 1
ATOM 974 N N . GLY A 1 117 ? 15.795 -12.208 -17.579 1.00 88.38 117 GLY A N 1
ATOM 975 C CA . GLY A 1 117 ? 16.795 -11.630 -18.481 1.00 88.38 117 GLY A CA 1
ATOM 976 C C . GLY A 1 117 ? 16.333 -11.534 -19.940 1.00 88.38 117 GLY A C 1
ATOM 977 O O . GLY A 1 117 ? 17.157 -11.425 -20.847 1.00 88.38 117 GLY A O 1
ATOM 978 N N . ARG A 1 118 ? 15.021 -11.601 -20.191 1.00 87.19 118 ARG A N 1
ATOM 979 C CA . ARG A 1 118 ? 14.424 -11.518 -21.529 1.00 87.19 118 ARG A CA 1
ATOM 980 C C . ARG A 1 118 ? 13.890 -10.110 -21.789 1.00 87.19 118 ARG A C 1
ATOM 982 O O . ARG A 1 118 ? 13.404 -9.424 -20.890 1.00 87.19 118 ARG A O 1
ATOM 989 N N . ASN A 1 119 ? 13.930 -9.700 -23.054 1.00 80.19 119 ASN A N 1
ATOM 990 C CA . ASN A 1 119 ? 13.409 -8.402 -23.474 1.00 80.19 119 ASN A CA 1
ATOM 991 C C . ASN A 1 119 ? 11.901 -8.470 -23.724 1.00 80.19 119 ASN A C 1
ATOM 993 O O . ASN A 1 119 ? 11.419 -9.296 -24.501 1.00 80.19 119 ASN A O 1
ATOM 997 N N . ALA A 1 120 ? 11.170 -7.546 -23.110 1.00 78.50 120 ALA A N 1
ATOM 998 C CA . ALA A 1 120 ? 9.741 -7.349 -23.300 1.00 78.50 120 ALA A CA 1
ATOM 999 C C . ALA A 1 120 ? 9.474 -6.242 -24.341 1.00 78.50 120 ALA A C 1
ATOM 1001 O O . ALA A 1 120 ? 8.854 -5.211 -24.077 1.00 78.50 120 ALA A O 1
ATOM 1002 N N . GLY A 1 121 ? 9.997 -6.435 -25.554 1.00 81.75 121 GLY A N 1
ATOM 1003 C CA . GLY A 1 121 ? 10.010 -5.388 -26.575 1.00 81.75 121 GLY A CA 1
ATOM 1004 C C . GLY A 1 121 ? 10.991 -4.266 -26.222 1.00 81.75 121 GLY A C 1
ATOM 1005 O O . GLY A 1 121 ? 12.134 -4.543 -25.874 1.00 81.75 121 GLY A O 1
ATOM 1006 N N . HIS A 1 122 ? 10.557 -3.008 -26.351 1.00 88.25 122 HIS A N 1
ATOM 1007 C CA . HIS A 1 122 ? 11.362 -1.824 -26.011 1.00 88.25 122 HIS A CA 1
ATOM 1008 C C . HIS A 1 122 ? 11.195 -1.372 -24.555 1.00 88.25 122 HIS A C 1
ATOM 1010 O O . HIS A 1 122 ? 11.982 -0.551 -24.092 1.00 88.25 122 HIS A O 1
ATOM 1016 N N . LEU A 1 123 ? 10.183 -1.889 -23.850 1.00 91.81 123 LEU A N 1
ATOM 1017 C CA . LEU A 1 123 ? 9.919 -1.534 -22.461 1.00 91.81 123 LEU A CA 1
ATOM 1018 C C . LEU A 1 123 ? 10.616 -2.509 -21.517 1.00 91.81 123 LEU A C 1
ATOM 1020 O O . LEU A 1 123 ? 10.646 -3.720 -21.751 1.00 91.81 123 LEU A O 1
ATOM 1024 N N . LYS A 1 124 ? 11.128 -1.965 -20.419 1.00 94.19 124 LYS A N 1
ATOM 1025 C CA . LYS A 1 124 ? 11.698 -2.727 -19.312 1.00 94.19 124 LYS A CA 1
ATOM 1026 C C . LYS A 1 124 ? 11.162 -2.167 -18.002 1.00 94.19 124 LYS A C 1
ATOM 1028 O O . LYS A 1 124 ? 11.112 -0.949 -17.826 1.00 94.19 124 LYS A O 1
ATOM 1033 N N . LEU A 1 125 ? 10.735 -3.054 -17.110 1.00 94.19 125 LEU A N 1
ATOM 1034 C CA . LEU A 1 125 ? 10.258 -2.705 -15.779 1.00 94.19 125 LEU A CA 1
ATOM 1035 C C . LEU A 1 125 ? 11.118 -3.407 -14.735 1.00 94.19 125 LEU A C 1
ATOM 1037 O O . LEU A 1 125 ? 11.320 -4.616 -14.804 1.00 94.19 125 LEU A O 1
ATOM 1041 N N . GLU A 1 126 ? 11.599 -2.648 -13.759 1.00 93.25 126 GLU A N 1
ATOM 1042 C CA . GLU A 1 126 ? 12.419 -3.166 -12.665 1.00 93.25 126 GLU A CA 1
ATOM 1043 C C . GLU A 1 126 ? 11.788 -2.783 -11.333 1.00 93.25 126 GLU A C 1
ATOM 1045 O O . GLU A 1 126 ? 11.470 -1.612 -11.113 1.00 93.25 126 GLU A O 1
ATOM 1050 N N . ARG A 1 127 ? 11.587 -3.763 -10.445 1.00 91.38 127 ARG A N 1
ATOM 1051 C CA . ARG A 1 127 ? 11.014 -3.508 -9.120 1.00 91.38 127 ARG A CA 1
ATOM 1052 C C . ARG A 1 127 ? 11.949 -2.610 -8.316 1.00 91.38 127 ARG A C 1
ATOM 1054 O O . ARG A 1 127 ? 13.152 -2.854 -8.250 1.00 91.38 127 ARG A O 1
ATOM 1061 N N . VAL A 1 128 ? 11.387 -1.583 -7.691 1.00 91.00 128 VAL A N 1
ATOM 1062 C CA . VAL A 1 128 ? 12.099 -0.769 -6.709 1.00 91.00 128 VAL A CA 1
ATOM 1063 C C . VAL A 1 128 ? 12.160 -1.566 -5.413 1.00 91.00 128 VAL A C 1
ATOM 1065 O O . VAL A 1 128 ? 11.129 -1.920 -4.843 1.00 91.00 128 VAL A O 1
ATOM 1068 N N . ILE A 1 129 ? 13.373 -1.869 -4.966 1.00 81.50 129 ILE A N 1
ATOM 1069 C CA . ILE A 1 129 ? 13.618 -2.382 -3.623 1.00 81.50 129 ILE A CA 1
ATOM 1070 C C . ILE A 1 129 ? 13.868 -1.143 -2.766 1.00 81.50 129 ILE A C 1
ATOM 1072 O O . ILE A 1 129 ? 14.819 -0.403 -3.019 1.00 81.50 129 ILE A O 1
ATOM 1076 N N . GLU A 1 130 ? 12.959 -0.851 -1.835 1.00 66.44 130 GLU A N 1
ATOM 1077 C CA . GLU A 1 130 ? 13.187 0.185 -0.826 1.00 66.44 130 GLU A CA 1
ATOM 1078 C C . GLU A 1 130 ? 14.272 -0.340 0.125 1.00 66.44 130 GLU A C 1
ATOM 1080 O O . GLU A 1 130 ? 13.973 -1.051 1.081 1.00 66.44 130 GLU A O 1
ATOM 1085 N N . ASP A 1 131 ? 15.541 -0.057 -0.180 1.00 50.75 131 ASP A N 1
ATOM 1086 C CA . ASP A 1 131 ? 16.632 -0.295 0.764 1.00 50.75 131 ASP A CA 1
ATOM 1087 C C . ASP A 1 131 ? 16.479 0.656 1.959 1.00 50.75 131 ASP A C 1
ATOM 1089 O O . ASP A 1 131 ? 16.206 1.850 1.802 1.00 50.75 131 ASP A O 1
ATOM 1093 N N . GLU A 1 132 ? 16.640 0.096 3.157 1.00 43.12 132 GLU A N 1
ATOM 1094 C CA . GLU A 1 132 ? 16.560 0.772 4.451 1.00 43.12 132 GLU A CA 1
ATOM 1095 C C . GLU A 1 132 ? 17.500 1.985 4.519 1.00 43.12 132 GLU A C 1
ATOM 1097 O O . GLU A 1 132 ? 18.697 1.847 4.775 1.00 43.12 132 GLU A O 1
ATOM 1102 N N . THR A 1 133 ? 16.958 3.186 4.322 1.00 36.81 133 THR A N 1
ATOM 1103 C CA . THR A 1 133 ? 17.571 4.429 4.818 1.00 36.81 133 THR A CA 1
ATOM 1104 C C . THR A 1 133 ? 17.066 4.766 6.208 1.00 36.81 133 THR A C 1
ATOM 1106 O O . THR A 1 133 ? 15.823 4.738 6.391 1.00 36.81 133 THR A O 1
#

Radius of gyration: 18.29 Å; chains: 1; bounding box: 38×25×51 Å

Sequence (133 aa):
MRHYTKNQMDHFRQQLQLLILGKGLTRKELSRNLYRGEQTIQEWITKDDINPSHVQELCEYFGIEEKILMGDPEILADYKLYDRDKYICTGTLKELSRITGKDSALLKYYIHLNEQGRNAGHLKLERVIEDET